Protein AF-A0A402DBK9-F1 (afdb_monomer_lite)

Foldseek 3Di:
DKAFDPVAQQQVVLRVLLVVLLVVLCVVPPDPCCVVPDDDPVNVVVSVVVSVVRSLVSLVVVCVVVVHDSRNNHMKDWDWDDDPHWIKIKIFFQDWDWDADDVGDIDTQDDGDPDPDHTDIDIGIDD

Sequence (127 aa):
MADGAGSAKHSDLGAKITVEAALHFLEENLEKTAFAATETEAELKEIFRRLLAYVQQTLQEEAEKEQLDINDLATTLLVVLVTSKRLAAMQIGDVFIVFKPLGGNYQLLLQPDKGEWGNNQRNFIIR

Radius of gyration: 15.46 Å; chains: 1; bounding box: 31×35×39 Å

Secondary structure (DSSP, 8-state):
---B-TTSTTHHHHHHHHHHHHHHHHHHH--HHHHHHT--HHHHHHHHHHHHHHHHHHHHHHHHHHT--GGGG-B-EEEEEE-SS-EEEEEESS---EE--TTS--EESSPPP--SSS---EEEEE-

Organism: NCBI:txid2497681

Structure (mmCIF, N/CA/C/O backbone):
data_AF-A0A402DBK9-F1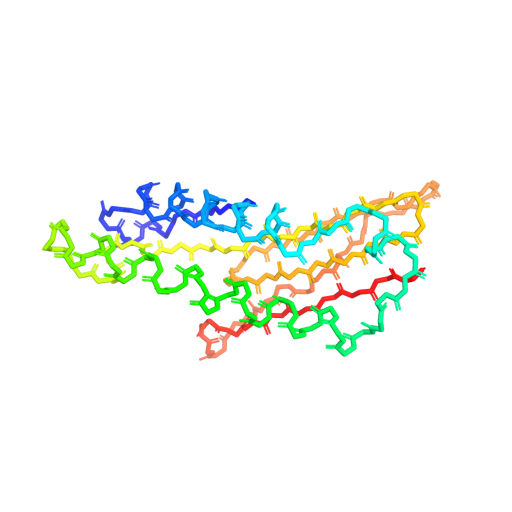
#
_entry.id   AF-A0A402DBK9-F1
#
loop_
_atom_site.group_PDB
_atom_site.id
_atom_site.type_symbol
_atom_site.label_atom_id
_atom_site.label_alt_id
_atom_site.label_comp_id
_atom_site.label_asym_id
_atom_site.label_entity_id
_atom_site.label_seq_id
_atom_site.pdbx_PDB_ins_code
_atom_site.Cartn_x
_atom_site.Cartn_y
_atom_site.Cartn_z
_atom_site.occupancy
_atom_site.B_iso_or_equiv
_atom_site.auth_seq_id
_atom_site.auth_comp_id
_atom_site.auth_asym_id
_atom_site.auth_atom_id
_atom_site.pdbx_PDB_model_num
ATOM 1 N N . MET A 1 1 ? -4.058 -3.281 -3.659 1.00 93.31 1 MET A N 1
ATOM 2 C CA . MET A 1 1 ? -4.938 -4.270 -2.998 1.00 93.31 1 MET A CA 1
ATOM 3 C C . MET A 1 1 ? -4.677 -4.186 -1.510 1.00 93.31 1 MET A C 1
ATOM 5 O O . MET A 1 1 ? -3.538 -3.945 -1.130 1.00 93.31 1 MET A O 1
ATOM 9 N N . ALA A 1 2 ? -5.708 -4.383 -0.704 1.00 94.56 2 ALA A N 1
ATOM 10 C CA . ALA A 1 2 ? -5.604 -4.543 0.736 1.00 94.56 2 ALA A CA 1
ATOM 11 C C . ALA A 1 2 ? -6.562 -5.658 1.160 1.00 94.56 2 ALA A C 1
ATOM 13 O O . ALA A 1 2 ? -7.591 -5.852 0.509 1.00 94.56 2 ALA A O 1
ATOM 14 N N . ASP A 1 3 ? -6.203 -6.376 2.211 1.00 93.50 3 ASP A N 1
ATOM 15 C CA . ASP A 1 3 ? -7.042 -7.375 2.867 1.00 93.50 3 ASP A CA 1
ATOM 16 C C . ASP A 1 3 ? -7.080 -7.074 4.362 1.00 93.50 3 ASP A C 1
ATOM 18 O O . ASP A 1 3 ? -6.024 -6.955 4.996 1.00 93.50 3 ASP A O 1
ATOM 22 N N . GLY A 1 4 ? -8.289 -6.913 4.888 1.00 93.12 4 GLY A N 1
ATOM 23 C CA . GLY A 1 4 ? -8.519 -6.558 6.277 1.00 93.12 4 GLY A CA 1
ATOM 24 C C . GLY A 1 4 ? -8.124 -7.703 7.205 1.00 93.12 4 GLY A C 1
ATOM 25 O O . GLY A 1 4 ? -8.388 -8.872 6.928 1.00 93.12 4 GLY A O 1
ATOM 26 N N . ALA A 1 5 ? -7.507 -7.386 8.341 1.00 90.25 5 ALA A N 1
ATOM 27 C CA . ALA A 1 5 ? -7.181 -8.403 9.328 1.00 90.25 5 ALA A CA 1
ATOM 28 C C . ALA A 1 5 ? -8.472 -8.977 9.935 1.00 90.25 5 ALA A C 1
ATOM 30 O O . ALA A 1 5 ? -9.284 -8.244 10.497 1.00 90.25 5 ALA A O 1
ATOM 31 N N . GLY A 1 6 ? -8.647 -10.302 9.897 1.00 87.81 6 GLY A N 1
ATOM 32 C CA . GLY A 1 6 ? -9.833 -10.963 10.467 1.00 87.81 6 GLY A CA 1
ATOM 33 C C . GLY A 1 6 ? -9.996 -10.787 11.985 1.00 87.81 6 GLY A C 1
ATOM 34 O O . GLY A 1 6 ? -11.059 -11.072 12.528 1.00 87.81 6 GLY A O 1
ATOM 35 N N . SER A 1 7 ? -8.954 -10.317 12.675 1.00 88.12 7 SER A N 1
ATOM 36 C CA . SER A 1 7 ? -8.981 -9.958 14.095 1.00 88.12 7 SER A CA 1
ATOM 37 C C . SER A 1 7 ? -9.484 -8.538 14.368 1.00 88.12 7 SER A C 1
ATOM 39 O O . SER A 1 7 ? -9.769 -8.222 15.520 1.00 88.12 7 SER A O 1
ATOM 41 N N . ALA A 1 8 ? -9.547 -7.678 13.351 1.00 94.00 8 ALA A N 1
ATOM 42 C CA . ALA A 1 8 ? -9.873 -6.266 13.492 1.00 94.00 8 ALA A CA 1
ATOM 43 C C . ALA A 1 8 ? -11.353 -6.009 13.179 1.00 94.00 8 ALA A C 1
ATOM 45 O O . ALA A 1 8 ? -11.901 -6.513 12.196 1.00 94.00 8 ALA A O 1
ATOM 46 N N . LYS A 1 9 ? -12.011 -5.239 14.051 1.00 95.00 9 LYS A N 1
ATOM 47 C CA . LYS A 1 9 ? -13.472 -5.073 14.067 1.00 95.00 9 LYS A CA 1
ATOM 48 C C . LYS A 1 9 ? -14.021 -4.319 12.850 1.00 95.00 9 LYS A C 1
ATOM 50 O O . LYS A 1 9 ? -15.157 -4.564 12.453 1.00 95.00 9 LYS A O 1
ATOM 55 N N . HIS A 1 10 ? -13.221 -3.422 12.282 1.00 96.06 10 HI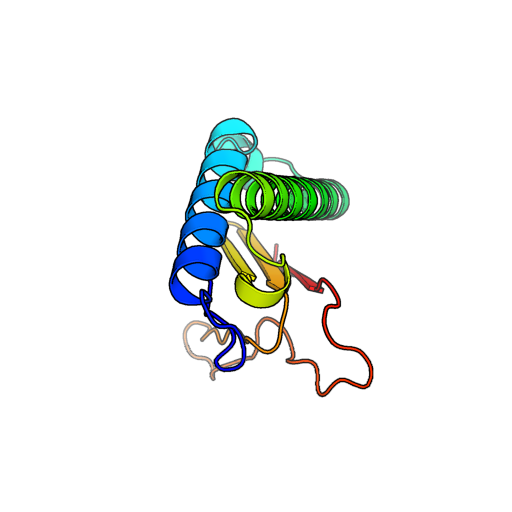S A N 1
ATOM 56 C CA . HIS A 1 10 ? -13.551 -2.540 11.161 1.00 96.06 10 HIS A CA 1
ATOM 57 C C . HIS A 1 10 ? -12.539 -2.721 10.013 1.00 96.06 10 HIS A C 1
ATOM 59 O O . HIS A 1 10 ? -12.110 -1.770 9.356 1.00 96.06 10 HIS A O 1
ATOM 65 N N . SER A 1 11 ? -12.111 -3.964 9.789 1.00 95.56 11 SER A N 1
ATOM 66 C CA . SER A 1 11 ? -11.048 -4.303 8.841 1.00 95.56 11 SER A CA 1
ATOM 67 C C . SER A 1 11 ? -11.436 -4.103 7.372 1.00 95.56 11 SER A C 1
ATOM 69 O O . SER A 1 11 ? -10.577 -3.811 6.541 1.00 95.56 11 SER A O 1
ATOM 71 N N . ASP A 1 12 ? -12.727 -4.182 7.051 1.00 96.75 12 ASP A N 1
ATOM 72 C CA . ASP A 1 12 ? -13.292 -3.842 5.744 1.00 96.75 12 ASP A CA 1
ATOM 73 C C . ASP A 1 12 ? -13.141 -2.346 5.434 1.00 96.75 12 ASP A C 1
ATOM 75 O O . ASP A 1 12 ? -12.700 -1.970 4.343 1.00 96.75 12 ASP A O 1
ATOM 79 N N . LEU A 1 13 ? -13.433 -1.497 6.423 1.00 97.19 13 LEU A N 1
ATOM 80 C CA . LEU A 1 13 ? -13.217 -0.058 6.348 1.00 97.19 13 LEU A CA 1
ATOM 81 C C . LEU A 1 13 ? -11.720 0.258 6.207 1.00 97.19 13 L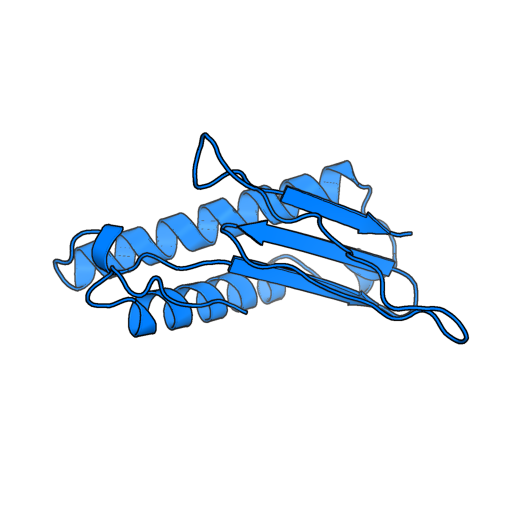EU A C 1
ATOM 83 O O . LEU A 1 13 ? -11.336 0.993 5.297 1.00 97.19 13 LEU A O 1
ATOM 87 N N . GLY A 1 14 ? -10.870 -0.360 7.033 1.00 97.75 14 GLY A N 1
ATOM 88 C CA . GLY A 1 14 ? -9.414 -0.210 6.953 1.00 97.75 14 GLY A CA 1
ATOM 89 C C . GLY A 1 14 ? -8.845 -0.579 5.579 1.00 97.75 14 GLY A C 1
ATOM 90 O O . GLY A 1 14 ? -8.069 0.183 4.992 1.00 97.75 14 GLY A O 1
ATOM 91 N N . ALA A 1 15 ? -9.272 -1.712 5.011 1.00 97.62 15 ALA A N 1
ATOM 92 C CA . ALA A 1 15 ? -8.871 -2.140 3.672 1.00 97.62 15 ALA A CA 1
ATOM 93 C C . ALA A 1 15 ? -9.323 -1.158 2.583 1.00 97.62 15 ALA A C 1
ATOM 95 O O . ALA A 1 15 ? -8.539 -0.837 1.684 1.00 97.62 15 ALA A O 1
ATOM 96 N N . LYS A 1 16 ? -10.554 -0.641 2.679 1.00 98.25 16 LYS A N 1
ATOM 97 C CA . LYS A 1 16 ? -11.077 0.360 1.744 1.00 98.25 16 LYS A CA 1
ATOM 98 C C . LYS A 1 16 ? -10.235 1.639 1.759 1.00 98.25 16 LYS A C 1
ATOM 100 O O . LYS A 1 16 ? -9.714 2.022 0.712 1.00 98.25 16 LYS A O 1
ATOM 105 N N . ILE A 1 17 ? -10.047 2.245 2.934 1.00 98.19 17 ILE A N 1
ATOM 106 C CA . ILE A 1 17 ? -9.269 3.487 3.104 1.00 98.19 17 ILE A CA 1
ATOM 107 C C . ILE A 1 17 ? -7.847 3.297 2.585 1.00 98.19 17 ILE A C 1
ATOM 109 O O . ILE A 1 17 ? -7.326 4.133 1.856 1.00 98.19 17 ILE A O 1
ATOM 113 N N . THR A 1 18 ? -7.232 2.160 2.910 1.00 98.06 18 THR A N 1
ATOM 114 C CA . THR A 1 18 ? -5.868 1.833 2.488 1.00 98.06 18 THR A CA 1
ATOM 115 C C . THR A 1 18 ? -5.715 1.825 0.971 1.00 98.06 18 THR A C 1
ATOM 117 O O . THR A 1 18 ? -4.738 2.357 0.444 1.00 98.06 18 THR A O 1
ATOM 120 N N . VAL A 1 19 ? -6.673 1.235 0.249 1.00 97.94 19 VAL A N 1
ATOM 121 C CA . VAL A 1 19 ? -6.646 1.219 -1.220 1.00 97.94 19 VAL A CA 1
ATOM 122 C C . VAL A 1 19 ? -6.890 2.613 -1.788 1.00 97.94 19 VAL A C 1
ATOM 124 O O . VAL A 1 19 ? -6.153 3.023 -2.683 1.00 97.94 19 VAL A O 1
ATOM 127 N N . GLU A 1 20 ? -7.885 3.337 -1.277 1.00 98.19 20 GLU A N 1
ATOM 128 C CA . GLU A 1 20 ? -8.234 4.681 -1.755 1.00 98.19 20 GLU A CA 1
ATOM 129 C C . GLU A 1 20 ? -7.078 5.670 -1.539 1.00 98.19 20 GLU A C 1
ATOM 131 O O . GLU A 1 20 ? -6.667 6.346 -2.482 1.00 98.19 20 GLU A O 1
ATOM 136 N N . ALA A 1 21 ? -6.475 5.679 -0.349 1.00 98.06 21 ALA A N 1
ATOM 137 C CA . ALA A 1 21 ? -5.335 6.529 -0.017 1.00 98.06 21 ALA A CA 1
ATOM 138 C C . ALA A 1 21 ? -4.095 6.196 -0.860 1.00 98.06 21 ALA A C 1
ATOM 140 O O . ALA A 1 21 ? -3.429 7.096 -1.372 1.00 98.06 21 ALA A O 1
ATOM 141 N N . ALA A 1 22 ? -3.793 4.906 -1.056 1.00 97.12 22 ALA A N 1
ATOM 142 C CA . ALA A 1 22 ? -2.663 4.494 -1.886 1.00 97.12 22 ALA A CA 1
ATOM 143 C C . ALA A 1 22 ? -2.850 4.903 -3.356 1.00 97.12 22 ALA A C 1
ATOM 145 O O . ALA A 1 22 ? -1.896 5.361 -3.986 1.00 97.12 22 ALA A O 1
ATOM 146 N N . LEU A 1 23 ? -4.060 4.745 -3.906 1.00 95.88 23 LEU A N 1
ATOM 147 C CA . LEU A 1 23 ? -4.376 5.168 -5.272 1.00 95.88 23 LEU A CA 1
ATOM 148 C C . LEU A 1 23 ? -4.248 6.680 -5.422 1.00 95.88 23 LEU A C 1
ATOM 150 O O . LEU A 1 23 ? -3.540 7.131 -6.317 1.00 95.88 23 LEU A O 1
ATOM 154 N N . HIS A 1 24 ? -4.861 7.442 -4.518 1.00 95.81 24 HIS A N 1
ATOM 155 C CA . HIS A 1 24 ? -4.809 8.897 -4.545 1.00 95.81 24 HIS A CA 1
ATOM 156 C C . HIS A 1 24 ? -3.365 9.416 -4.471 1.00 95.81 24 HIS A C 1
ATOM 158 O O . HIS A 1 24 ? -2.946 10.196 -5.323 1.00 95.81 24 HIS A O 1
ATOM 164 N N . PHE A 1 25 ? -2.556 8.895 -3.539 1.00 95.31 25 PHE A N 1
ATOM 165 C CA . PHE A 1 25 ? -1.141 9.258 -3.442 1.00 95.31 25 PHE A CA 1
ATOM 166 C C . PHE A 1 25 ? -0.385 8.997 -4.752 1.00 95.31 25 PHE A C 1
ATOM 168 O O . PHE A 1 25 ? 0.386 9.846 -5.202 1.00 95.31 25 PHE A O 1
ATOM 175 N N . LEU A 1 26 ? -0.587 7.825 -5.365 1.00 92.25 26 LEU A N 1
ATOM 176 C CA . LEU A 1 26 ? 0.074 7.460 -6.619 1.00 92.25 26 LEU A CA 1
ATOM 177 C C . LEU A 1 26 ? -0.387 8.334 -7.788 1.00 92.25 26 LEU A C 1
ATOM 179 O O . LEU A 1 26 ? 0.443 8.723 -8.600 1.00 92.25 26 LEU A O 1
ATOM 183 N N . GLU A 1 27 ? -1.673 8.662 -7.879 1.00 90.75 27 GLU A N 1
ATOM 184 C CA . GLU A 1 27 ? -2.198 9.543 -8.927 1.00 90.75 27 GLU A CA 1
ATOM 185 C C . GLU A 1 27 ? -1.608 10.955 -8.843 1.00 90.75 27 GLU A C 1
ATOM 187 O O . GLU A 1 27 ? -1.299 11.548 -9.876 1.00 90.75 27 GLU A O 1
ATOM 192 N N . GLU A 1 28 ? -1.394 11.469 -7.631 1.00 90.31 28 GLU A N 1
ATOM 193 C CA . GLU A 1 28 ? -0.818 12.800 -7.417 1.00 90.31 28 GLU A CA 1
ATOM 194 C C . GLU A 1 28 ? 0.708 12.847 -7.556 1.00 90.31 28 GLU A C 1
ATOM 196 O O . GLU A 1 28 ? 1.264 13.877 -7.935 1.00 90.31 28 GLU A O 1
ATOM 201 N N . ASN A 1 29 ? 1.404 11.755 -7.224 1.00 86.88 29 ASN A N 1
ATOM 202 C CA . ASN A 1 29 ? 2.865 11.761 -7.084 1.00 86.88 29 ASN A CA 1
ATOM 203 C C . ASN A 1 29 ? 3.600 10.933 -8.144 1.00 86.88 29 ASN A C 1
ATOM 205 O O . ASN A 1 29 ? 4.825 11.021 -8.217 1.00 86.88 29 ASN A O 1
ATOM 209 N N . LEU A 1 30 ? 2.898 10.130 -8.948 1.00 82.69 30 LEU A N 1
ATOM 210 C CA . LEU A 1 30 ? 3.511 9.235 -9.925 1.00 82.69 30 LEU A CA 1
ATOM 211 C C . LEU A 1 30 ? 2.935 9.454 -11.329 1.00 82.69 30 LEU A C 1
ATOM 213 O O . LEU A 1 30 ? 1.954 8.832 -11.741 1.00 82.69 30 LEU A O 1
ATOM 217 N N . GLU A 1 31 ? 3.603 10.285 -12.130 1.00 73.81 31 GLU A N 1
ATOM 218 C CA . GLU A 1 31 ? 3.283 10.366 -13.554 1.00 73.81 31 GLU A CA 1
ATOM 219 C C . GLU A 1 31 ? 3.664 9.064 -14.280 1.00 73.81 31 GLU A C 1
ATOM 221 O O . GLU A 1 31 ? 4.778 8.545 -14.153 1.00 73.81 31 GLU A O 1
ATOM 226 N N . LYS A 1 32 ? 2.760 8.554 -15.130 1.00 65.00 32 LYS A N 1
ATOM 227 C CA . LYS A 1 32 ? 2.977 7.318 -15.913 1.00 65.00 32 LYS A CA 1
ATOM 228 C C . LYS A 1 32 ? 4.248 7.369 -16.772 1.00 65.00 32 LYS A C 1
ATOM 230 O O . LYS A 1 32 ? 4.909 6.349 -16.962 1.00 65.00 32 LYS A O 1
ATOM 235 N N . THR A 1 33 ? 4.586 8.545 -17.296 1.00 58.34 33 THR A N 1
ATOM 236 C CA . THR A 1 33 ? 5.812 8.818 -18.060 1.00 58.34 33 THR A CA 1
ATOM 237 C C . THR A 1 33 ? 7.055 8.799 -17.176 1.00 58.34 33 THR A C 1
ATOM 239 O O . THR A 1 33 ? 8.058 8.221 -17.588 1.00 58.34 33 THR A O 1
ATOM 242 N N . ALA A 1 34 ? 6.989 9.349 -15.962 1.00 65.44 34 ALA A N 1
ATOM 243 C CA . ALA A 1 34 ? 8.106 9.389 -15.017 1.00 65.44 34 ALA A CA 1
ATOM 244 C C . ALA A 1 34 ? 8.497 7.985 -14.522 1.00 65.44 34 ALA A C 1
ATOM 246 O O . ALA A 1 34 ? 9.670 7.605 -14.603 1.00 65.44 34 ALA A O 1
ATOM 247 N N . PHE A 1 35 ? 7.509 7.162 -14.145 1.00 72.12 35 PHE A N 1
ATOM 248 C CA . PHE A 1 35 ? 7.746 5.772 -13.733 1.00 72.12 35 PHE A CA 1
ATOM 249 C C . PHE A 1 35 ? 8.354 4.921 -14.865 1.00 72.12 35 PHE A C 1
ATOM 251 O O . PHE A 1 35 ? 9.236 4.087 -14.642 1.00 72.12 35 PHE A O 1
ATOM 258 N N . ALA A 1 36 ? 7.919 5.154 -16.110 1.00 64.44 36 ALA A N 1
ATOM 259 C CA . ALA A 1 36 ? 8.435 4.449 -17.282 1.00 64.44 36 ALA A CA 1
ATOM 260 C C . ALA A 1 36 ? 9.838 4.914 -17.719 1.00 64.44 36 ALA A C 1
ATOM 262 O O . ALA A 1 36 ? 10.537 4.159 -18.405 1.00 64.44 36 ALA A O 1
ATOM 263 N N . ALA A 1 37 ? 10.241 6.141 -17.373 1.00 61.28 37 ALA A N 1
ATOM 264 C CA . ALA A 1 37 ? 11.418 6.780 -17.950 1.00 61.28 37 ALA A CA 1
ATOM 265 C C . ALA A 1 37 ? 12.658 6.751 -17.047 1.00 61.28 37 ALA A C 1
ATOM 267 O O . ALA A 1 37 ? 13.740 6.474 -17.567 1.00 61.28 37 ALA A O 1
ATOM 268 N N . THR A 1 38 ? 12.562 7.032 -15.742 1.00 56.50 38 THR A N 1
ATOM 269 C CA . THR A 1 38 ? 13.758 7.593 -15.072 1.00 56.50 38 THR A CA 1
ATOM 270 C C . THR A 1 38 ? 14.003 7.247 -13.612 1.00 56.50 38 THR A C 1
ATOM 272 O O . THR A 1 38 ? 15.140 7.418 -13.186 1.00 56.50 38 THR A O 1
ATOM 275 N N . GLU A 1 39 ? 13.049 6.710 -12.854 1.00 66.44 39 GLU A N 1
ATOM 276 C CA . GLU A 1 39 ? 13.301 6.524 -11.417 1.00 66.44 39 GLU A CA 1
ATOM 277 C C . GLU A 1 39 ? 14.296 5.388 -11.138 1.00 66.44 39 GLU A C 1
ATOM 279 O O . GLU A 1 39 ? 14.198 4.270 -11.664 1.00 66.44 39 GLU A O 1
ATOM 284 N N . THR A 1 40 ? 15.296 5.700 -10.328 1.00 80.69 40 THR A N 1
ATOM 285 C CA . THR A 1 40 ? 16.232 4.772 -9.712 1.00 80.69 40 THR A CA 1
ATOM 286 C C . THR A 1 40 ? 15.517 3.927 -8.660 1.00 80.69 40 THR A C 1
ATOM 288 O O . THR A 1 40 ? 14.448 4.262 -8.155 1.00 80.69 40 THR A O 1
ATOM 291 N N . GLU A 1 41 ? 16.132 2.811 -8.274 1.00 81.12 41 GLU A N 1
ATOM 292 C CA . GLU A 1 41 ? 15.613 1.982 -7.182 1.00 81.12 41 GLU A CA 1
ATOM 293 C C . GLU A 1 41 ? 15.472 2.766 -5.863 1.00 81.12 41 GLU A C 1
ATOM 295 O O . GLU A 1 41 ? 14.548 2.507 -5.096 1.00 81.12 41 GLU A O 1
ATOM 300 N N . ALA A 1 42 ? 16.360 3.731 -5.604 1.00 84.69 42 ALA A N 1
ATOM 301 C CA . ALA A 1 42 ? 16.294 4.572 -4.412 1.00 84.69 42 ALA A CA 1
ATOM 302 C C . ALA A 1 42 ? 15.077 5.510 -4.438 1.00 84.69 42 ALA A C 1
ATOM 304 O O . ALA A 1 42 ? 14.378 5.620 -3.434 1.00 84.69 42 ALA A O 1
ATOM 305 N N . GLU A 1 43 ? 14.787 6.124 -5.586 1.00 83.94 43 GLU A N 1
ATOM 306 C CA . GLU A 1 43 ? 13.617 6.996 -5.761 1.00 83.94 43 GLU A CA 1
ATOM 307 C C . GLU A 1 43 ? 12.309 6.213 -5.613 1.00 83.94 43 GLU A C 1
ATOM 309 O O . GLU A 1 43 ? 11.423 6.634 -4.874 1.00 83.94 43 GLU A O 1
ATOM 314 N N . LEU A 1 44 ? 12.222 5.015 -6.199 1.00 85.31 44 LEU A N 1
ATOM 315 C CA . LEU A 1 44 ? 11.054 4.142 -6.038 1.00 85.31 44 LEU A CA 1
ATOM 316 C C . LEU A 1 44 ? 10.833 3.706 -4.587 1.00 85.31 44 LEU A C 1
ATOM 318 O O . LEU A 1 44 ? 9.701 3.695 -4.104 1.00 85.31 44 LEU A O 1
ATOM 322 N N . LYS A 1 45 ? 11.909 3.363 -3.867 1.00 86.44 45 LYS A N 1
ATOM 323 C CA . LYS A 1 45 ? 11.824 3.051 -2.433 1.00 86.44 45 LYS A CA 1
ATOM 324 C C . LYS A 1 45 ? 11.334 4.251 -1.629 1.00 86.44 45 LYS A C 1
ATOM 326 O O . LYS A 1 45 ? 10.527 4.069 -0.722 1.00 86.44 45 LYS A O 1
ATOM 331 N N . GLU A 1 46 ? 11.785 5.456 -1.967 1.00 87.75 46 GLU A N 1
ATOM 332 C CA . GLU A 1 46 ? 11.334 6.679 -1.306 1.00 87.75 46 GLU A CA 1
ATOM 333 C C . GLU A 1 46 ? 9.858 6.981 -1.599 1.00 87.75 46 GLU A C 1
ATOM 335 O O . GLU A 1 46 ? 9.114 7.340 -0.687 1.00 87.75 46 GLU A O 1
ATOM 340 N N . ILE A 1 47 ? 9.391 6.751 -2.828 1.00 89.75 47 ILE A N 1
ATOM 341 C CA . ILE A 1 47 ? 7.969 6.856 -3.183 1.00 89.75 47 ILE A CA 1
ATOM 342 C C . ILE A 1 47 ? 7.135 5.870 -2.371 1.00 89.75 47 ILE A C 1
ATOM 344 O O . ILE A 1 47 ? 6.143 6.270 -1.771 1.00 89.75 47 ILE A O 1
ATOM 348 N N . PHE A 1 48 ? 7.555 4.606 -2.274 1.00 91.62 48 PHE A N 1
ATOM 349 C CA . PHE A 1 48 ? 6.865 3.610 -1.452 1.00 91.62 48 PHE A CA 1
ATOM 350 C C . PHE A 1 48 ? 6.889 3.942 0.043 1.00 91.62 48 PHE A C 1
ATOM 352 O O . PHE A 1 48 ? 5.912 3.680 0.745 1.00 91.62 48 PHE A O 1
ATOM 359 N N . ARG A 1 49 ? 7.968 4.545 0.552 1.00 91.12 49 ARG A N 1
ATOM 360 C CA . ARG A 1 49 ? 8.040 5.027 1.939 1.00 91.12 49 ARG A CA 1
ATOM 361 C C . ARG A 1 49 ? 7.047 6.165 2.186 1.00 91.12 49 ARG A C 1
ATOM 363 O O . ARG A 1 49 ? 6.330 6.142 3.183 1.00 91.12 49 ARG A O 1
ATOM 370 N N . ARG A 1 50 ? 6.989 7.147 1.281 1.00 93.56 50 ARG A N 1
ATOM 371 C CA . ARG A 1 50 ? 6.051 8.279 1.357 1.00 93.56 50 ARG A CA 1
ATOM 372 C C . ARG A 1 50 ? 4.599 7.828 1.204 1.00 93.56 50 ARG A C 1
ATOM 374 O O . ARG A 1 50 ? 3.757 8.297 1.959 1.00 93.56 50 ARG A O 1
ATOM 381 N N . LEU A 1 51 ? 4.331 6.883 0.301 1.00 94.94 51 LEU A N 1
ATOM 382 C CA . LEU A 1 51 ? 3.020 6.256 0.134 1.00 94.94 51 LEU A CA 1
ATOM 383 C C . LEU A 1 51 ? 2.570 5.594 1.433 1.00 94.94 51 LEU A C 1
ATOM 385 O O . LEU A 1 51 ? 1.458 5.840 1.886 1.00 94.94 51 LEU A O 1
ATOM 389 N N . LEU A 1 52 ? 3.434 4.781 2.051 1.00 94.69 52 LEU A N 1
ATOM 390 C CA . LEU A 1 52 ? 3.100 4.112 3.307 1.00 94.69 52 LEU A CA 1
ATOM 391 C C . LEU A 1 52 ? 2.801 5.120 4.419 1.00 94.69 52 LEU A C 1
ATOM 393 O O . LEU A 1 52 ? 1.802 4.968 5.114 1.00 94.69 52 LEU A O 1
ATOM 397 N N . ALA A 1 53 ? 3.631 6.157 4.555 1.00 95.62 53 ALA A N 1
ATOM 398 C CA . ALA A 1 53 ? 3.413 7.210 5.542 1.00 95.62 53 ALA A CA 1
ATOM 399 C C . ALA A 1 53 ? 2.075 7.935 5.318 1.00 95.62 53 ALA A C 1
ATOM 401 O O . ALA A 1 53 ? 1.344 8.169 6.276 1.00 95.62 53 ALA A O 1
ATOM 402 N N . TYR A 1 54 ? 1.734 8.234 4.060 1.00 97.38 54 TYR A N 1
ATOM 403 C CA . TYR A 1 54 ? 0.455 8.843 3.698 1.00 97.38 54 TYR A CA 1
ATOM 404 C C . TYR A 1 54 ? -0.727 7.944 4.079 1.00 97.38 54 TYR A C 1
ATOM 406 O O . TYR A 1 54 ? -1.627 8.381 4.785 1.00 97.38 54 TYR A O 1
ATOM 414 N N . VAL A 1 55 ? -0.687 6.662 3.701 1.00 97.62 55 VAL A N 1
ATOM 415 C CA . VAL A 1 55 ? -1.732 5.684 4.049 1.00 97.62 55 VAL A CA 1
ATOM 416 C C . VAL A 1 55 ? -1.901 5.551 5.566 1.00 97.62 55 VAL A C 1
ATOM 418 O O . VAL A 1 55 ? -3.028 5.537 6.055 1.00 97.62 55 VAL A O 1
ATOM 421 N N . GLN A 1 56 ? -0.799 5.468 6.319 1.00 96.62 56 GLN A N 1
ATOM 422 C CA . GLN A 1 56 ? -0.838 5.391 7.783 1.00 96.62 56 GLN A CA 1
ATOM 423 C C . GLN A 1 56 ? -1.480 6.635 8.399 1.00 96.62 56 GLN A C 1
ATOM 425 O O . GLN A 1 56 ? -2.298 6.508 9.306 1.00 96.62 56 GLN A O 1
ATOM 430 N N . GLN A 1 57 ? -1.140 7.820 7.890 1.00 98.06 57 GLN A N 1
ATOM 431 C CA . GLN A 1 57 ? -1.749 9.068 8.333 1.00 98.06 57 GLN A CA 1
ATOM 432 C C . GLN A 1 57 ? -3.254 9.093 8.032 1.00 98.06 57 GLN A C 1
ATOM 434 O O . GLN A 1 57 ? -4.033 9.395 8.928 1.00 98.06 57 GLN A O 1
ATOM 439 N N . THR A 1 58 ? -3.682 8.714 6.824 1.00 98.38 58 THR A N 1
ATOM 440 C CA . THR A 1 58 ? -5.110 8.695 6.464 1.00 98.38 58 THR A CA 1
ATOM 441 C C . THR A 1 58 ? -5.912 7.712 7.322 1.00 98.38 58 THR A C 1
ATOM 443 O O . THR A 1 58 ? -7.019 8.028 7.748 1.00 98.38 58 THR A O 1
ATOM 446 N N . LEU A 1 59 ? -5.360 6.530 7.621 1.00 97.88 59 LEU A N 1
ATOM 447 C CA . LEU A 1 59 ? -5.996 5.579 8.540 1.00 97.88 59 LEU A CA 1
ATOM 448 C C . LEU A 1 59 ? -6.114 6.145 9.960 1.00 97.88 59 LEU A C 1
ATOM 450 O O . LEU A 1 59 ? -7.141 5.953 10.603 1.00 97.88 59 LEU A O 1
ATOM 454 N N . GLN A 1 60 ? -5.079 6.837 10.440 1.00 98.06 60 GLN A N 1
ATOM 455 C CA . GLN A 1 60 ? -5.081 7.474 11.756 1.00 98.06 60 GLN A CA 1
ATOM 456 C C . GLN A 1 60 ? -6.136 8.586 11.845 1.00 98.06 60 GLN A C 1
ATOM 458 O O . GLN A 1 60 ? -6.903 8.625 12.803 1.00 98.06 60 GLN A O 1
ATOM 463 N N . GLU A 1 61 ? -6.222 9.444 10.828 1.00 98.25 61 GLU A N 1
ATOM 464 C CA . GLU A 1 61 ? -7.222 10.514 10.745 1.00 98.25 61 GLU A CA 1
ATOM 465 C C . GLU A 1 61 ? -8.653 9.957 10.722 1.00 98.25 61 GLU A C 1
ATOM 467 O O . GLU A 1 61 ? -9.534 10.469 11.416 1.00 98.25 61 GLU A O 1
ATOM 472 N N . GLU A 1 62 ? -8.894 8.879 9.971 1.00 97.94 62 GLU A N 1
ATOM 473 C CA . GLU A 1 62 ? -10.217 8.254 9.915 1.00 97.94 62 GLU A CA 1
ATOM 474 C C . GLU A 1 62 ? -10.560 7.515 11.219 1.00 97.94 62 GLU A C 1
ATOM 476 O O . GLU A 1 62 ? -11.696 7.599 11.684 1.00 97.94 62 GLU A O 1
ATOM 481 N N . ALA A 1 63 ? -9.588 6.864 11.871 1.00 97.50 63 ALA A N 1
ATOM 482 C CA . ALA A 1 63 ? -9.788 6.277 13.197 1.00 97.50 63 ALA A CA 1
ATOM 483 C C . ALA A 1 63 ? -10.182 7.343 14.231 1.00 97.50 63 ALA A C 1
ATOM 485 O O . ALA A 1 63 ? -11.129 7.148 14.990 1.00 97.50 63 ALA A O 1
ATOM 486 N N . GLU A 1 64 ? -9.509 8.495 14.232 1.00 97.94 64 GLU A N 1
ATOM 487 C CA . GLU A 1 64 ? -9.835 9.615 15.121 1.00 97.94 64 GLU A CA 1
ATOM 488 C C . GLU A 1 64 ? -11.225 10.193 14.834 1.00 97.94 64 GLU A C 1
ATOM 490 O O . GLU A 1 64 ? -12.003 10.429 15.763 1.00 97.94 64 GLU A O 1
ATOM 495 N N . LYS A 1 65 ? -11.565 10.375 13.552 1.00 97.56 65 LYS A N 1
ATOM 496 C CA . LYS A 1 65 ? -12.872 10.880 13.111 1.00 97.56 65 LYS A CA 1
ATOM 497 C C . LYS A 1 65 ? -14.023 9.969 13.539 1.00 97.56 65 LYS A C 1
ATOM 499 O O . LYS A 1 65 ? -15.046 10.464 14.011 1.00 97.56 65 LYS A O 1
ATOM 504 N N . GLU A 1 66 ? -13.845 8.659 13.409 1.00 96.00 66 GLU A N 1
ATOM 505 C CA . GLU A 1 66 ? -14.856 7.652 13.748 1.00 96.00 66 GLU A CA 1
ATOM 506 C C . GLU A 1 66 ? -14.765 7.172 15.215 1.00 96.00 66 GLU A C 1
ATOM 508 O O . GLU A 1 66 ? -15.555 6.328 15.640 1.00 96.00 66 GLU A O 1
ATOM 513 N N . GLN A 1 67 ? -13.838 7.727 16.013 1.00 97.19 67 GLN A N 1
ATOM 514 C CA . GLN A 1 67 ? -13.568 7.349 17.412 1.00 97.19 67 GLN A CA 1
ATOM 515 C C . GLN A 1 67 ? -13.250 5.851 17.591 1.00 97.19 67 GLN A C 1
ATOM 517 O O . GLN A 1 67 ? -13.691 5.212 18.550 1.00 97.19 67 GLN A O 1
ATOM 522 N N . LEU A 1 68 ? -12.486 5.291 16.655 1.00 96.19 68 LEU A N 1
ATOM 523 C CA . LEU A 1 68 ? -12.035 3.901 16.642 1.00 96.19 68 LEU A CA 1
ATOM 524 C C . LEU A 1 68 ? -10.599 3.777 17.165 1.00 96.19 68 LEU A C 1
ATOM 526 O O . LEU A 1 68 ? -9.804 4.714 17.081 1.00 96.19 68 LEU A O 1
ATOM 530 N N . ASP A 1 69 ? -10.241 2.593 17.665 1.00 96.06 69 ASP A N 1
ATOM 531 C CA . ASP A 1 69 ? -8.829 2.245 17.831 1.00 96.06 69 ASP A CA 1
ATOM 532 C C . ASP A 1 69 ? -8.225 2.006 16.440 1.00 96.06 69 ASP A C 1
ATOM 534 O O . ASP A 1 69 ? -8.831 1.340 15.600 1.00 96.06 69 ASP A O 1
ATOM 538 N N . ILE A 1 70 ? -7.020 2.509 16.179 1.00 95.56 70 ILE A N 1
ATOM 539 C CA . ILE A 1 70 ? -6.338 2.291 14.896 1.00 95.56 70 ILE A CA 1
ATOM 540 C C . ILE A 1 70 ? -6.186 0.796 14.564 1.00 95.56 70 ILE A C 1
ATOM 542 O O . ILE A 1 70 ? -6.232 0.401 13.399 1.00 95.56 70 ILE A O 1
ATOM 546 N N . ASN A 1 71 ? -6.068 -0.059 15.583 1.00 95.19 71 ASN A N 1
ATOM 547 C CA . ASN A 1 71 ? -5.984 -1.506 15.414 1.00 95.19 71 ASN A CA 1
ATOM 548 C C . ASN A 1 71 ? -7.301 -2.126 14.922 1.00 95.19 71 ASN A C 1
ATOM 550 O O . ASN A 1 71 ? -7.268 -3.199 14.318 1.00 95.19 71 ASN A O 1
ATOM 554 N N . ASP A 1 72 ? -8.445 -1.459 15.107 1.00 96.62 72 ASP A N 1
ATOM 555 C CA . ASP A 1 72 ? -9.718 -1.904 14.533 1.00 96.62 72 ASP A CA 1
ATOM 556 C C . ASP A 1 72 ? -9.755 -1.744 13.007 1.00 96.62 72 ASP A C 1
ATOM 558 O O . ASP A 1 72 ? -10.563 -2.405 12.356 1.00 96.62 72 ASP A O 1
ATOM 562 N N . LEU A 1 73 ? -8.861 -0.933 12.431 1.00 96.88 73 LEU A N 1
ATOM 563 C CA . LEU A 1 73 ? -8.696 -0.743 10.986 1.00 96.88 73 LEU A CA 1
ATOM 564 C C . LEU A 1 73 ? -7.543 -1.577 10.402 1.00 96.88 73 LEU A C 1
ATOM 566 O O . LEU A 1 73 ? -7.140 -1.349 9.259 1.00 96.88 73 LEU A O 1
ATOM 570 N N . ALA A 1 74 ? -6.976 -2.521 11.163 1.00 94.88 74 ALA A N 1
ATOM 571 C CA . ALA A 1 74 ? -5.798 -3.262 10.723 1.00 94.88 74 ALA A CA 1
ATOM 572 C C . ALA A 1 74 ? -6.038 -3.990 9.390 1.00 94.88 74 ALA A C 1
ATOM 574 O O . ALA A 1 74 ? -7.041 -4.679 9.187 1.00 94.88 74 ALA A O 1
ATOM 575 N N . THR A 1 75 ? -5.081 -3.842 8.477 1.00 95.31 75 THR A N 1
ATOM 576 C CA . THR A 1 75 ? -5.172 -4.336 7.104 1.00 95.31 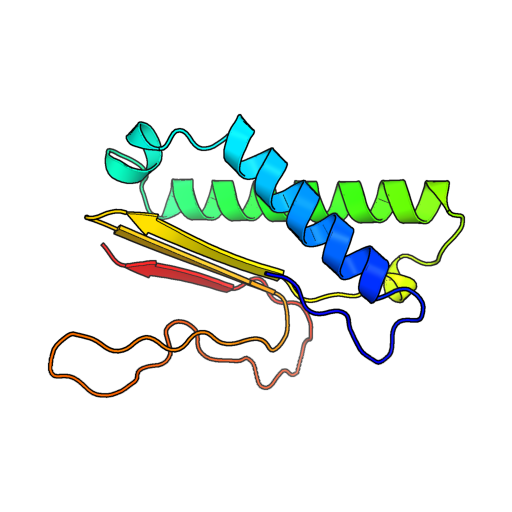75 THR A CA 1
ATOM 577 C C . THR A 1 75 ? -3.786 -4.512 6.491 1.00 95.31 75 THR A C 1
ATOM 579 O O . THR A 1 75 ? -2.801 -3.914 6.932 1.00 95.31 75 THR A O 1
ATOM 582 N N . THR A 1 76 ? -3.707 -5.347 5.464 1.00 93.38 76 THR A N 1
ATOM 583 C CA . THR A 1 76 ? -2.520 -5.511 4.620 1.00 93.38 76 THR A CA 1
ATOM 584 C C . THR A 1 76 ? -2.480 -4.443 3.525 1.00 93.38 76 THR A C 1
ATOM 586 O O . THR A 1 76 ? -3.489 -3.823 3.194 1.00 93.38 76 THR A O 1
ATOM 589 N N . LEU A 1 77 ? -1.318 -4.244 2.903 1.00 93.38 77 LEU A N 1
ATOM 590 C CA . LEU A 1 77 ? -1.198 -3.398 1.713 1.00 93.38 77 LEU A CA 1
ATOM 591 C C . LEU A 1 77 ? -0.292 -4.072 0.693 1.00 93.38 77 LEU A C 1
ATOM 593 O O . LEU A 1 77 ? 0.832 -4.448 1.003 1.00 93.38 77 LEU A O 1
ATOM 597 N N . LEU A 1 78 ? -0.771 -4.172 -0.542 1.00 92.81 78 LEU A N 1
ATOM 598 C CA . LEU A 1 78 ? -0.032 -4.673 -1.689 1.00 92.81 78 LEU A CA 1
ATOM 599 C C . LEU A 1 78 ? -0.160 -3.698 -2.856 1.00 92.81 78 LEU A C 1
ATOM 601 O O . LEU A 1 78 ? -1.263 -3.467 -3.368 1.00 92.81 78 LEU A O 1
ATOM 605 N N . VAL A 1 79 ? 0.970 -3.169 -3.313 1.00 92.00 79 VAL A N 1
ATOM 606 C CA . VAL A 1 79 ? 1.043 -2.270 -4.470 1.00 92.00 79 VAL A CA 1
ATOM 607 C C . VAL A 1 79 ? 1.938 -2.907 -5.518 1.00 92.00 79 VAL A C 1
ATOM 609 O O . VAL A 1 79 ? 3.045 -3.338 -5.205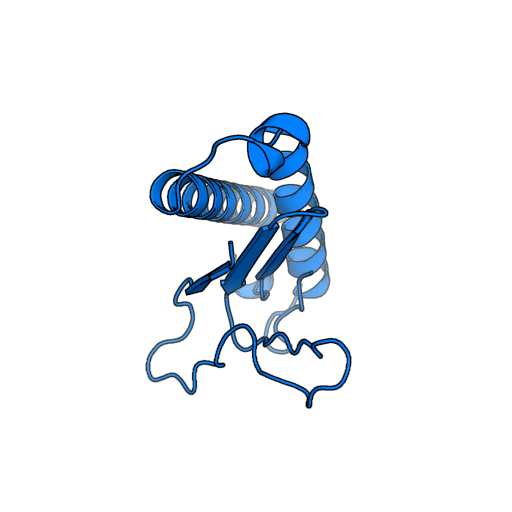 1.00 92.00 79 VAL A O 1
ATOM 612 N N . VAL A 1 80 ? 1.467 -2.948 -6.764 1.00 90.69 80 VAL A N 1
ATOM 613 C CA . VAL A 1 80 ? 2.256 -3.376 -7.924 1.00 90.69 80 VAL A CA 1
ATOM 614 C C . VAL A 1 80 ? 2.099 -2.333 -9.020 1.00 90.69 80 VAL A C 1
ATOM 616 O O . VAL A 1 80 ? 1.001 -2.101 -9.520 1.00 90.69 80 VAL A O 1
ATOM 619 N N . LEU A 1 81 ? 3.210 -1.715 -9.394 1.00 88.75 81 LEU A N 1
ATOM 620 C CA . LEU A 1 81 ? 3.334 -0.771 -10.490 1.00 88.75 81 LEU A CA 1
ATOM 621 C C . LEU A 1 81 ? 3.913 -1.513 -11.694 1.00 88.75 81 LEU A C 1
ATOM 623 O O . LEU A 1 81 ? 5.012 -2.064 -11.616 1.00 88.75 81 LEU A O 1
ATOM 627 N N . VAL A 1 82 ? 3.179 -1.537 -12.806 1.00 86.44 82 VAL A N 1
ATOM 628 C CA . VAL A 1 82 ? 3.566 -2.272 -14.018 1.00 86.44 82 VAL A CA 1
ATOM 629 C C . VAL A 1 82 ? 3.509 -1.351 -15.230 1.00 86.44 82 VAL A C 1
ATOM 631 O O . VAL A 1 82 ? 2.506 -0.688 -15.479 1.00 86.44 82 VAL A O 1
ATOM 634 N N . THR A 1 83 ? 4.582 -1.345 -16.017 1.00 82.75 83 THR A N 1
ATOM 635 C CA . THR A 1 83 ? 4.634 -0.745 -17.359 1.00 82.75 83 THR A CA 1
ATOM 636 C C . THR A 1 83 ? 5.107 -1.784 -18.369 1.00 82.75 83 THR A C 1
ATOM 638 O O . THR A 1 83 ? 5.491 -2.892 -18.005 1.00 82.75 83 THR A O 1
ATOM 641 N N . SER A 1 84 ? 5.153 -1.418 -19.652 1.00 80.00 84 SER A N 1
ATOM 642 C CA . SER A 1 84 ? 5.755 -2.262 -20.692 1.00 80.00 84 SER A CA 1
ATOM 643 C C . SER A 1 84 ? 7.250 -2.534 -20.488 1.00 80.00 84 SER A C 1
ATOM 645 O O . SER A 1 84 ? 7.790 -3.412 -21.155 1.00 80.00 84 SER A O 1
ATOM 647 N N . LYS A 1 85 ? 7.924 -1.785 -19.604 1.00 77.56 85 LYS A N 1
ATOM 648 C CA . LYS A 1 85 ? 9.372 -1.879 -19.386 1.00 77.56 85 LYS A CA 1
ATOM 649 C C . LYS A 1 85 ? 9.772 -2.250 -17.965 1.00 77.56 85 LYS A C 1
ATOM 651 O O . LYS A 1 85 ? 10.912 -2.628 -17.782 1.00 77.56 85 LYS A O 1
ATOM 656 N N . ARG A 1 86 ? 8.911 -2.063 -16.963 1.00 78.38 86 ARG A N 1
ATOM 657 C CA . ARG A 1 86 ? 9.305 -2.143 -15.548 1.00 78.38 86 ARG A CA 1
ATOM 658 C C . ARG A 1 86 ? 8.196 -2.687 -14.672 1.00 78.38 86 ARG A C 1
ATOM 660 O O . ARG A 1 86 ? 7.015 -2.452 -14.943 1.00 78.38 86 ARG A O 1
ATOM 667 N N . LEU A 1 87 ? 8.608 -3.327 -13.582 1.00 85.38 87 LEU A N 1
ATOM 668 C CA . LEU A 1 87 ? 7.732 -3.784 -12.515 1.00 85.38 87 LEU A CA 1
ATOM 669 C C . LEU A 1 87 ? 8.331 -3.389 -11.162 1.00 85.38 87 LEU A C 1
ATOM 671 O O . LEU A 1 87 ? 9.465 -3.741 -10.852 1.00 85.38 87 LEU A O 1
ATOM 675 N N . ALA A 1 88 ? 7.559 -2.685 -10.340 1.00 87.69 88 ALA A N 1
ATOM 676 C CA . ALA A 1 88 ? 7.909 -2.384 -8.955 1.00 87.69 88 ALA A CA 1
ATOM 677 C C . ALA A 1 88 ? 6.760 -2.804 -8.041 1.00 87.69 88 ALA A C 1
ATOM 679 O O . ALA A 1 88 ? 5.598 -2.622 -8.389 1.00 87.69 88 ALA A O 1
ATOM 680 N N . ALA A 1 89 ? 7.066 -3.365 -6.881 1.00 89.50 89 ALA A N 1
ATOM 681 C CA . ALA A 1 89 ? 6.068 -3.797 -5.922 1.00 89.50 89 ALA A CA 1
ATOM 682 C C . ALA A 1 89 ? 6.499 -3.487 -4.490 1.00 89.50 89 ALA A C 1
ATOM 684 O O . ALA A 1 89 ? 7.684 -3.551 -4.159 1.00 89.50 89 ALA A O 1
ATOM 685 N N . MET A 1 90 ? 5.518 -3.208 -3.639 1.00 89.00 90 MET A N 1
ATOM 686 C CA . MET A 1 90 ? 5.688 -3.158 -2.191 1.00 89.00 90 MET A CA 1
ATOM 687 C C . MET A 1 90 ? 4.583 -3.948 -1.502 1.00 89.00 90 MET A C 1
ATOM 689 O O . MET A 1 90 ? 3.458 -4.018 -2.006 1.00 89.00 90 MET A O 1
ATOM 693 N N . GLN A 1 91 ? 4.903 -4.515 -0.342 1.00 88.31 91 GLN A N 1
ATOM 694 C CA . GLN A 1 91 ? 3.929 -5.203 0.496 1.00 88.31 91 GLN A CA 1
ATOM 695 C C . GLN A 1 91 ? 4.099 -4.904 1.988 1.00 88.31 91 GLN A C 1
ATOM 697 O O . GLN A 1 91 ? 5.216 -4.675 2.465 1.00 88.31 91 GLN A O 1
ATOM 702 N N . ILE A 1 92 ? 2.976 -4.966 2.702 1.00 88.31 92 ILE A N 1
ATOM 703 C CA . ILE A 1 92 ? 2.829 -4.923 4.158 1.00 88.31 92 ILE A CA 1
ATOM 704 C C . ILE A 1 92 ? 1.899 -6.066 4.570 1.00 88.31 92 ILE A C 1
ATOM 706 O O . ILE A 1 92 ? 0.812 -6.213 4.005 1.00 88.31 92 ILE A O 1
ATOM 710 N N . GLY A 1 93 ? 2.319 -6.842 5.567 1.00 83.88 93 GLY A N 1
ATOM 711 C CA . GLY A 1 93 ? 1.602 -8.022 6.052 1.00 83.88 93 GLY A CA 1
ATOM 712 C C . GLY A 1 93 ? 1.929 -9.295 5.268 1.00 83.88 93 GLY A C 1
ATOM 713 O O . GLY A 1 93 ? 2.882 -9.342 4.485 1.00 83.88 93 GLY A O 1
ATOM 714 N N . ASP A 1 94 ? 1.118 -10.329 5.477 1.00 78.44 94 ASP A N 1
ATOM 715 C CA . ASP A 1 94 ? 1.430 -11.711 5.073 1.00 78.44 94 ASP A CA 1
ATOM 716 C C . ASP A 1 94 ? 0.939 -12.077 3.661 1.00 78.44 94 ASP A C 1
ATOM 718 O O . ASP A 1 94 ? 0.817 -13.249 3.294 1.00 78.44 94 ASP A O 1
ATOM 722 N N . VAL A 1 95 ? 0.666 -11.063 2.841 1.00 79.12 95 VAL A N 1
ATOM 723 C CA . VAL A 1 95 ? 0.321 -11.230 1.426 1.00 79.12 95 VAL A CA 1
ATOM 724 C C . VAL A 1 95 ? 1.556 -11.599 0.602 1.00 79.12 95 VAL A C 1
ATOM 726 O O . VAL A 1 95 ? 2.694 -11.272 0.947 1.00 79.12 95 VAL A O 1
ATOM 729 N N . PHE A 1 96 ? 1.338 -12.278 -0.523 1.00 82.44 96 PHE A N 1
ATOM 730 C CA . PHE A 1 96 ? 2.396 -12.607 -1.474 1.00 82.44 96 PHE A CA 1
ATOM 731 C C . PHE A 1 96 ? 1.910 -12.452 -2.911 1.00 82.44 96 PHE A C 1
ATOM 733 O O . PHE A 1 96 ? 0.729 -12.614 -3.216 1.00 82.44 96 PHE A O 1
ATOM 740 N N . ILE A 1 97 ? 2.847 -12.163 -3.812 1.00 83.94 97 ILE A N 1
ATOM 741 C CA . ILE A 1 97 ? 2.585 -12.073 -5.249 1.00 83.94 97 ILE A CA 1
ATOM 742 C C . ILE A 1 97 ? 3.282 -13.229 -5.946 1.00 83.94 97 ILE A C 1
ATOM 744 O O . ILE A 1 97 ? 4.471 -13.468 -5.727 1.00 83.94 97 ILE A O 1
ATOM 748 N N . VAL A 1 98 ? 2.559 -13.896 -6.842 1.00 87.88 98 VAL A N 1
ATOM 749 C CA . VAL A 1 98 ? 3.135 -14.830 -7.810 1.00 87.88 98 VAL A CA 1
ATOM 750 C C . VAL A 1 98 ? 3.042 -14.261 -9.219 1.00 87.88 98 VAL A C 1
ATOM 752 O O . VAL A 1 98 ? 2.034 -13.668 -9.596 1.00 87.88 98 VAL A O 1
ATOM 755 N N . PHE A 1 99 ? 4.082 -14.472 -10.017 1.00 86.25 99 PHE A N 1
ATOM 756 C CA . PHE A 1 99 ? 4.089 -14.149 -11.440 1.00 86.25 99 PHE A CA 1
ATOM 757 C C . PHE A 1 99 ? 4.531 -15.364 -12.252 1.00 86.25 99 PHE A C 1
ATOM 759 O O . PHE A 1 99 ? 5.245 -16.237 -11.759 1.00 86.25 99 PHE A O 1
ATOM 766 N N . LYS A 1 100 ? 4.086 -15.440 -13.508 1.00 88.38 100 LYS A N 1
ATOM 767 C CA . LYS A 1 100 ? 4.469 -16.504 -14.439 1.00 88.38 100 LYS A CA 1
ATOM 768 C C . LYS A 1 100 ? 5.119 -15.884 -15.675 1.00 88.38 100 LYS A C 1
ATOM 770 O O . LYS A 1 100 ? 4.404 -15.286 -16.480 1.00 88.38 100 LYS A O 1
ATOM 775 N N . PRO A 1 101 ? 6.444 -16.021 -15.853 1.00 84.00 101 PRO A N 1
ATOM 776 C CA . PRO A 1 101 ? 7.102 -15.639 -17.097 1.00 84.00 101 PRO A CA 1
ATOM 777 C C . PRO A 1 101 ? 6.544 -16.424 -18.285 1.00 84.00 101 PRO A C 1
ATOM 779 O O . PRO A 1 101 ? 6.108 -17.571 -18.137 1.00 84.00 101 PRO A O 1
ATOM 782 N N . LEU A 1 102 ? 6.600 -15.835 -19.480 1.00 86.25 102 LEU A N 1
ATOM 783 C CA . LEU A 1 102 ? 6.208 -16.527 -20.705 1.00 86.25 102 LEU A CA 1
ATOM 784 C C . LEU A 1 102 ? 7.049 -17.806 -20.871 1.00 86.25 102 LEU A C 1
ATOM 786 O O . LEU A 1 102 ? 8.274 -17.751 -20.870 1.00 86.25 102 LEU A O 1
ATOM 790 N N . GLY A 1 103 ? 6.384 -18.959 -20.975 1.00 89.50 103 GLY A N 1
ATOM 791 C CA . GLY A 1 103 ? 7.044 -20.267 -21.083 1.00 89.50 103 GLY A CA 1
ATOM 792 C C . GLY A 1 103 ? 7.676 -20.804 -19.788 1.00 89.50 103 GLY A C 1
ATOM 793 O O . GLY A 1 103 ? 8.299 -21.859 -19.827 1.00 89.50 103 GLY A O 1
ATOM 794 N N . GLY A 1 104 ? 7.518 -20.114 -18.652 1.00 90.25 104 GLY A N 1
ATOM 795 C CA . GLY A 1 104 ? 8.089 -20.506 -17.360 1.00 90.25 104 GLY A CA 1
ATOM 796 C C . GLY A 1 104 ? 7.074 -21.048 -16.345 1.00 90.25 104 GLY A C 1
ATOM 797 O O . GLY A 1 104 ? 5.867 -21.113 -16.594 1.00 90.25 104 GLY A O 1
ATOM 798 N N . ASN A 1 105 ? 7.585 -21.405 -15.164 1.00 92.81 105 ASN A N 1
ATOM 799 C CA . ASN A 1 105 ? 6.789 -21.767 -13.986 1.00 92.81 105 ASN A CA 1
ATOM 800 C C . ASN A 1 105 ? 6.407 -20.528 -13.165 1.00 92.81 105 ASN A C 1
ATOM 802 O O . ASN A 1 105 ? 7.021 -19.470 -13.306 1.00 92.81 105 ASN A O 1
ATOM 806 N N . TYR A 1 106 ? 5.410 -20.672 -12.289 1.00 89.81 106 TYR A N 1
ATOM 807 C CA . TYR A 1 106 ? 5.080 -19.645 -11.301 1.00 89.81 106 TYR A CA 1
ATOM 808 C C . TYR A 1 106 ? 6.260 -19.403 -10.354 1.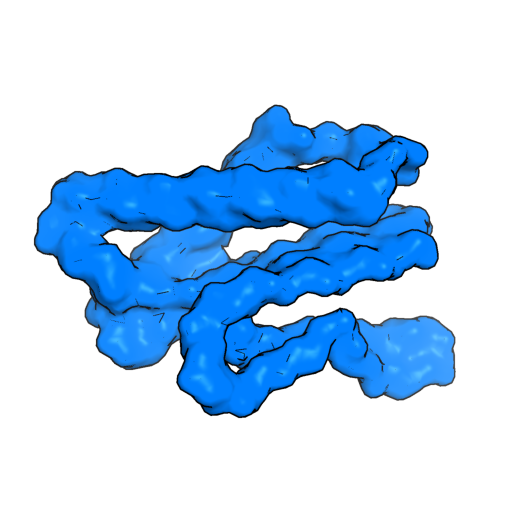00 89.81 106 TYR A C 1
ATOM 810 O O . TYR A 1 106 ? 6.891 -20.348 -9.882 1.00 89.81 106 TYR A O 1
ATOM 818 N N . GLN A 1 107 ? 6.533 -18.133 -10.077 1.00 86.31 107 GLN A N 1
ATOM 819 C CA . GLN A 1 107 ? 7.585 -17.671 -9.178 1.00 86.31 107 GLN A CA 1
ATOM 820 C C . GLN A 1 107 ? 7.002 -16.666 -8.186 1.00 86.31 107 GLN A C 1
ATOM 822 O O . GLN A 1 107 ? 6.094 -15.909 -8.533 1.00 86.31 107 GLN A O 1
ATOM 827 N N . LEU A 1 108 ? 7.528 -16.649 -6.959 1.00 82.88 108 LEU A N 1
ATOM 828 C CA . LEU A 1 108 ? 7.216 -15.605 -5.983 1.00 82.88 108 LEU A CA 1
ATOM 829 C C . LEU A 1 108 ? 7.938 -14.317 -6.377 1.00 82.88 108 LEU A C 1
ATOM 831 O O . LEU A 1 108 ? 9.147 -14.324 -6.595 1.00 82.88 108 LEU A O 1
ATOM 835 N N . LEU A 1 109 ? 7.192 -13.220 -6.448 1.00 78.81 109 LEU A N 1
ATOM 836 C CA . LEU A 1 109 ? 7.743 -11.887 -6.671 1.00 78.81 109 LEU A CA 1
ATOM 837 C C . LEU A 1 109 ? 8.367 -11.334 -5.382 1.00 78.81 109 LEU A C 1
ATOM 839 O O . LEU A 1 109 ? 9.452 -10.770 -5.391 1.00 78.81 109 LEU A O 1
ATOM 843 N N . LEU A 1 110 ? 7.675 -11.536 -4.264 1.00 74.25 110 LEU A N 1
ATOM 844 C CA . LEU A 1 110 ? 8.097 -11.174 -2.919 1.00 74.25 110 LEU A CA 1
ATOM 845 C C . LEU A 1 110 ? 7.916 -12.415 -2.047 1.00 74.25 110 LEU A C 1
ATOM 847 O O . LEU A 1 110 ? 6.851 -13.035 -2.060 1.00 74.25 110 LEU A O 1
ATOM 851 N N . GLN A 1 111 ? 8.963 -12.816 -1.327 1.00 67.69 111 GLN A N 1
ATOM 852 C CA . GLN A 1 111 ? 8.843 -13.913 -0.367 1.00 67.69 111 GLN A CA 1
ATOM 853 C C . GLN A 1 111 ? 7.941 -13.459 0.796 1.00 67.69 111 GLN A C 1
ATOM 855 O O . GLN A 1 111 ? 8.153 -12.349 1.294 1.00 67.69 111 GLN A O 1
ATOM 860 N N . PRO A 1 112 ? 6.972 -14.277 1.251 1.00 62.44 112 PRO A N 1
ATOM 861 C CA . PRO A 1 112 ? 6.227 -14.003 2.479 1.00 62.44 112 PRO A CA 1
ATOM 862 C C . PRO A 1 112 ? 7.178 -13.961 3.685 1.00 62.44 112 PRO A C 1
ATOM 864 O O . PRO A 1 112 ? 8.209 -14.639 3.687 1.00 62.44 112 PRO A O 1
ATOM 867 N N . ASP A 1 113 ? 6.863 -13.171 4.710 1.00 60.09 113 ASP A N 1
ATOM 868 C CA . ASP A 1 113 ? 7.537 -13.293 6.006 1.00 60.09 113 ASP A CA 1
ATOM 869 C C . ASP A 1 113 ? 6.847 -14.385 6.827 1.00 60.09 113 ASP A C 1
ATOM 871 O O . ASP A 1 113 ? 5.624 -14.411 6.914 1.00 60.09 113 ASP A O 1
ATOM 875 N N . LYS A 1 114 ? 7.612 -15.297 7.429 1.00 53.09 114 LYS A N 1
ATOM 876 C CA . LYS A 1 114 ? 7.111 -16.166 8.504 1.00 53.09 114 LYS A CA 1
ATOM 877 C C . LYS A 1 114 ? 7.647 -15.554 9.790 1.00 53.09 114 LYS A C 1
ATOM 879 O O . LYS A 1 114 ? 8.694 -15.972 10.271 1.00 53.09 114 LYS A O 1
ATOM 884 N N . GLY A 1 115 ? 7.011 -14.466 10.214 1.00 49.66 115 GLY A N 1
ATOM 885 C CA . GLY A 1 115 ? 7.604 -13.489 11.117 1.00 49.66 115 GLY A CA 1
ATOM 886 C C . GLY A 1 115 ? 8.051 -14.029 12.476 1.00 49.66 115 GLY A C 1
ATOM 887 O O . GLY A 1 115 ? 7.445 -14.932 13.045 1.00 49.66 115 GLY A O 1
ATOM 888 N N . GLU A 1 116 ? 9.062 -13.367 13.036 1.00 42.81 116 GLU A N 1
ATOM 889 C CA . GLU A 1 116 ? 9.078 -13.068 14.476 1.00 42.81 116 GLU A CA 1
ATOM 890 C C . GLU A 1 116 ? 8.579 -11.637 14.764 1.00 42.81 116 GLU A C 1
ATOM 892 O O . GLU A 1 116 ? 8.281 -11.307 15.907 1.00 42.81 116 GLU A O 1
ATOM 897 N N . TRP A 1 117 ? 8.417 -10.794 13.734 1.00 46.66 117 TRP A N 1
ATOM 898 C CA . TRP A 1 117 ? 7.990 -9.399 13.867 1.00 46.66 117 TRP A CA 1
ATOM 899 C C . TRP A 1 117 ? 6.993 -9.051 12.754 1.00 46.66 117 TRP A C 1
ATOM 901 O O . TRP A 1 117 ? 7.371 -8.936 11.588 1.00 46.66 117 TRP A O 1
ATOM 911 N N . GLY A 1 118 ? 5.708 -8.929 13.096 1.00 45.19 118 GLY A N 1
ATOM 912 C CA . GLY A 1 118 ? 4.678 -8.445 12.174 1.00 45.19 118 GLY A CA 1
ATOM 913 C C . GLY A 1 118 ? 4.939 -6.986 11.771 1.00 45.19 118 GLY A C 1
ATOM 914 O O . GLY A 1 118 ? 5.389 -6.196 12.595 1.00 45.19 118 GLY A O 1
ATOM 915 N N . ASN A 1 119 ? 4.635 -6.634 10.517 1.00 48.97 119 ASN A N 1
ATOM 916 C CA . ASN A 1 119 ? 4.680 -5.281 9.920 1.00 48.97 119 ASN A CA 1
ATOM 917 C C . ASN A 1 119 ? 6.012 -4.741 9.354 1.00 48.97 119 ASN A C 1
ATOM 919 O O . ASN A 1 119 ? 6.220 -3.528 9.326 1.00 48.97 119 ASN A O 1
ATOM 923 N N . ASN A 1 120 ? 6.877 -5.577 8.776 1.00 55.19 120 ASN A N 1
ATOM 924 C CA . ASN A 1 120 ? 8.000 -5.063 7.977 1.00 55.19 120 ASN A CA 1
ATOM 925 C C . ASN A 1 120 ? 7.585 -4.710 6.532 1.00 55.19 120 ASN A C 1
ATOM 927 O O . ASN A 1 120 ? 7.102 -5.567 5.791 1.00 55.19 120 ASN A O 1
ATOM 931 N N . GLN A 1 121 ? 7.838 -3.463 6.106 1.00 60.69 121 GLN A N 1
ATOM 932 C CA . GLN A 1 121 ? 7.730 -3.037 4.703 1.00 60.69 121 GLN A CA 1
ATOM 933 C C . GLN A 1 121 ? 8.754 -3.765 3.833 1.00 60.69 121 GLN A C 1
ATOM 935 O O . GLN A 1 121 ? 9.958 -3.696 4.081 1.00 60.69 121 GLN A O 1
ATOM 940 N N . ARG A 1 122 ? 8.280 -4.426 2.771 1.00 63.16 122 ARG A N 1
ATOM 941 C CA . ARG A 1 122 ? 9.134 -5.083 1.771 1.00 63.16 122 ARG A CA 1
ATOM 942 C C . ARG A 1 122 ? 8.912 -4.460 0.404 1.00 63.16 122 ARG A C 1
ATOM 944 O O . ARG A 1 122 ? 7.774 -4.279 -0.012 1.00 63.16 122 ARG A O 1
ATOM 951 N N . ASN A 1 123 ? 10.009 -4.188 -0.298 1.00 59.25 123 ASN A N 1
ATOM 952 C CA . ASN A 1 123 ? 10.013 -3.622 -1.644 1.00 59.25 123 ASN A CA 1
ATOM 953 C C . ASN A 1 123 ? 10.735 -4.580 -2.599 1.00 59.25 123 ASN A C 1
ATOM 955 O O . ASN A 1 123 ? 11.758 -5.160 -2.236 1.00 59.25 123 ASN A O 1
ATOM 959 N N . PHE A 1 124 ? 10.235 -4.714 -3.824 1.00 65.81 124 PHE A N 1
ATOM 960 C CA . PHE A 1 124 ? 10.843 -5.506 -4.890 1.00 65.81 124 PHE A CA 1
ATOM 961 C C . PHE A 1 124 ? 10.729 -4.780 -6.226 1.00 65.81 124 PHE A C 1
ATOM 963 O O . PHE A 1 124 ? 9.674 -4.247 -6.558 1.00 65.81 124 PHE A O 1
ATOM 970 N N . ILE A 1 125 ? 11.822 -4.720 -6.985 1.00 60.69 125 ILE A N 1
ATOM 971 C CA . ILE A 1 125 ? 11.911 -3.926 -8.215 1.00 60.69 125 ILE A CA 1
ATOM 972 C C . ILE A 1 125 ? 12.629 -4.760 -9.285 1.00 60.69 125 ILE A C 1
ATOM 974 O O . ILE A 1 125 ? 13.766 -5.179 -9.080 1.00 60.69 125 ILE A O 1
ATOM 978 N N . ILE A 1 126 ? 11.970 -4.985 -10.427 1.00 59.75 126 ILE A N 1
ATOM 979 C CA . ILE A 1 126 ? 12.542 -5.588 -11.642 1.00 59.75 126 ILE A CA 1
ATOM 980 C C . ILE A 1 126 ? 12.633 -4.514 -12.733 1.00 59.75 126 ILE A C 1
ATOM 982 O O . ILE A 1 126 ? 11.675 -3.775 -12.983 1.00 59.75 126 ILE A O 1
ATOM 986 N N . ARG A 1 127 ? 13.799 -4.458 -13.384 1.00 55.38 127 ARG A N 1
ATOM 987 C CA . ARG A 1 127 ? 14.076 -3.616 -14.554 1.00 55.38 127 ARG A CA 1
ATOM 988 C C . ARG A 1 127 ? 13.807 -4.335 -15.863 1.00 55.38 127 ARG A C 1
ATOM 990 O O . ARG A 1 127 ? 13.983 -5.571 -15.900 1.00 55.38 127 ARG A O 1
#

pLDDT: mean 84.65, std 14.43, range [42.81, 98.38]

InterPro domains:
  IPR001932 PPM-type phosphatase-like domain [PF13672] (1-120)
  IPR036457 PPM-type phosphatase-like domain superfamily [G3DSA:3.60.40.10] (1-120)
  IPR036457 PPM-type phosphatase-like domain superfamily [SSF81606] (2-101)